Protein AF-X1VMH3-F1 (afdb_monomer_lite)

InterPro domains:
  IPR013083 Zinc finger, RING/FYVE/PHD-type [G3DSA:3.30.40.10] (14-97)

Sequence (104 aa):
DDSEGTIFCVDTRTELKQINPTAENTDNVVLDIKKEVIRISTVSKTKCAVCGKNIEIFDEVAGCPICEAKAHKEHITDWVRVKHACPVCKKSLNVSGSGVIFID

Secondary structure (DSSP, 8-state):
-------EEEE-SS-EEEE---TTTEEEEEEEGGGTEEEEEE----B-TTT-PBPPTTS-EEE-TTT--EEEHHHHHHHHHHHSB-TTT--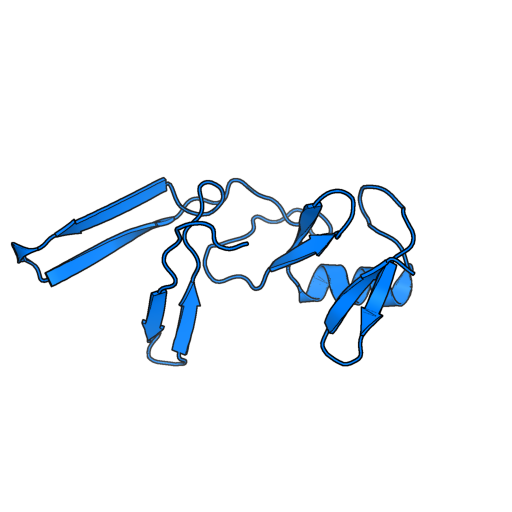BEEE-TTS-EEE-

Structure (mmCIF, N/CA/C/O backbone):
data_AF-X1VMH3-F1
#
_entry.id   AF-X1VMH3-F1
#
loop_
_atom_site.group_PDB
_atom_site.id
_atom_site.type_symbol
_atom_site.label_atom_id
_atom_site.label_alt_id
_atom_site.label_comp_id
_atom_site.label_asym_id
_atom_site.label_entity_id
_atom_site.label_seq_id
_atom_site.pdbx_PDB_ins_code
_atom_site.Cartn_x
_atom_site.Cartn_y
_atom_site.Cartn_z
_atom_site.occupancy
_atom_site.B_iso_or_equiv
_atom_site.auth_seq_id
_atom_site.auth_comp_id
_atom_site.auth_asym_id
_atom_site.auth_atom_id
_atom_site.pdbx_PDB_model_num
ATOM 1 N N . ASP A 1 1 ? 7.408 10.034 10.221 1.00 44.47 1 ASP A N 1
ATOM 2 C CA . ASP A 1 1 ? 7.620 11.445 9.869 1.00 44.47 1 ASP A CA 1
ATOM 3 C C . ASP A 1 1 ? 7.274 12.417 11.001 1.00 44.47 1 ASP A C 1
ATOM 5 O O . ASP A 1 1 ? 7.023 13.577 10.723 1.00 44.47 1 ASP A O 1
ATOM 9 N N . ASP A 1 2 ? 7.199 11.966 12.266 1.00 48.94 2 ASP A N 1
ATOM 10 C CA . ASP A 1 2 ? 6.738 12.787 13.414 1.00 48.94 2 ASP A CA 1
ATOM 11 C C . ASP A 1 2 ? 5.359 13.464 13.228 1.00 48.94 2 ASP A C 1
ATOM 13 O O . ASP A 1 2 ? 4.902 14.242 14.054 1.00 48.94 2 ASP A O 1
ATOM 17 N N . SER A 1 3 ? 4.664 13.141 12.136 1.00 59.03 3 SER A N 1
ATOM 18 C CA . SER A 1 3 ? 3.354 13.676 11.808 1.00 59.03 3 SER A CA 1
ATOM 19 C C . SER A 1 3 ? 2.300 13.031 12.695 1.00 59.03 3 SER A C 1
ATOM 21 O O . SER A 1 3 ? 2.240 11.804 12.815 1.00 59.03 3 SER A O 1
ATOM 23 N N . GLU A 1 4 ? 1.456 13.869 13.285 1.00 58.75 4 GLU A N 1
ATOM 24 C CA . GLU A 1 4 ? 0.302 13.458 14.071 1.00 58.75 4 GLU A CA 1
ATOM 25 C C . GLU A 1 4 ? -0.594 12.540 13.226 1.00 58.75 4 GLU A C 1
ATOM 27 O O . GLU A 1 4 ? -1.126 12.922 12.184 1.00 58.75 4 GLU A O 1
ATOM 32 N N . GLY A 1 5 ? -0.733 11.293 13.662 1.00 66.12 5 GLY A N 1
ATOM 33 C CA . GLY A 1 5 ? -1.525 10.271 12.992 1.00 66.12 5 GLY A CA 1
ATOM 34 C C . GLY A 1 5 ? -2.016 9.247 14.005 1.00 66.12 5 GLY A C 1
ATOM 35 O O . GLY A 1 5 ? -1.502 9.157 15.119 1.00 66.12 5 GLY A O 1
ATOM 36 N N . THR A 1 6 ? -3.042 8.480 13.650 1.00 79.19 6 THR A N 1
ATOM 37 C CA . THR A 1 6 ? -3.597 7.445 14.531 1.00 79.19 6 THR A CA 1
ATOM 38 C C . THR A 1 6 ? -3.534 6.097 13.836 1.00 79.19 6 THR A C 1
ATOM 40 O O . THR A 1 6 ? -4.096 5.922 12.759 1.00 79.19 6 THR A O 1
ATOM 43 N N . ILE A 1 7 ? -2.861 5.137 14.467 1.00 85.50 7 ILE A N 1
ATOM 44 C CA . ILE A 1 7 ? -2.846 3.741 14.029 1.00 85.50 7 ILE A CA 1
ATOM 45 C C . ILE A 1 7 ? -3.882 2.988 14.856 1.00 85.50 7 ILE A C 1
ATOM 47 O O . ILE A 1 7 ? -3.876 3.074 16.085 1.00 85.50 7 ILE A O 1
ATOM 51 N N . PHE A 1 8 ? -4.750 2.230 14.189 1.00 88.31 8 PHE A N 1
ATOM 52 C CA . PHE A 1 8 ? -5.716 1.364 14.858 1.00 88.31 8 PHE A CA 1
ATOM 53 C C . PHE A 1 8 ? -5.303 -0.095 14.691 1.00 88.31 8 PHE A C 1
ATOM 55 O O . PHE A 1 8 ? -5.150 -0.578 13.569 1.00 88.31 8 PHE A O 1
ATOM 62 N N . CYS A 1 9 ? -5.169 -0.807 15.808 1.00 89.38 9 CYS A N 1
ATOM 63 C CA . CYS A 1 9 ? -5.112 -2.264 15.816 1.00 89.38 9 CYS A CA 1
ATOM 64 C C . CYS A 1 9 ? -6.547 -2.798 15.846 1.00 89.38 9 CYS A C 1
ATOM 66 O O . CYS A 1 9 ? -7.280 -2.570 16.807 1.00 89.38 9 CYS A O 1
ATOM 68 N N . VAL A 1 10 ? -6.948 -3.485 14.784 1.00 89.44 10 VAL A N 1
ATOM 69 C CA . VAL A 1 10 ? -8.284 -4.043 14.597 1.00 89.44 10 VAL A CA 1
ATOM 70 C C . VAL A 1 10 ? -8.194 -5.557 14.719 1.00 89.44 10 VAL A C 1
ATOM 72 O O . VAL A 1 10 ? -7.538 -6.219 13.913 1.00 89.44 10 VAL A O 1
ATOM 75 N N . ASP A 1 11 ? -8.876 -6.108 15.718 1.00 91.06 11 ASP A N 1
ATOM 76 C CA . ASP A 1 11 ? -9.097 -7.546 15.803 1.00 91.06 11 ASP A CA 1
ATOM 77 C C . ASP A 1 11 ? -10.185 -7.954 14.804 1.00 91.06 11 ASP A C 1
ATOM 79 O O . ASP A 1 11 ? -11.347 -7.561 14.915 1.00 91.06 11 ASP A O 1
ATOM 83 N N . THR A 1 12 ? -9.797 -8.728 13.793 1.00 85.38 12 THR A N 1
ATOM 84 C CA . THR A 1 12 ? -10.719 -9.228 12.761 1.00 85.38 12 THR A CA 1
ATOM 85 C C . THR A 1 12 ? -11.342 -10.574 13.139 1.00 85.38 12 THR A C 1
ATOM 87 O O . THR A 1 12 ? -11.999 -11.201 12.310 1.00 85.38 12 THR A O 1
ATOM 90 N N . ARG A 1 13 ? -11.148 -11.038 14.385 1.00 90.38 13 ARG A N 1
ATOM 91 C CA . ARG A 1 13 ? -11.423 -12.395 14.896 1.00 90.38 13 ARG A CA 1
ATOM 92 C C . ARG A 1 13 ? -10.552 -13.505 14.307 1.00 90.38 13 ARG A C 1
ATOM 94 O O . ARG A 1 13 ? -10.430 -14.556 14.927 1.00 90.38 13 ARG A O 1
ATOM 101 N N . THR A 1 14 ? -9.977 -13.305 13.124 1.00 88.44 14 THR A N 1
ATOM 102 C CA . THR A 1 14 ? -9.030 -14.240 12.494 1.00 88.44 14 THR A CA 1
ATOM 103 C C . THR A 1 14 ? -7.581 -13.843 12.742 1.00 88.44 14 THR A C 1
ATOM 105 O O . THR A 1 14 ? -6.726 -14.704 12.908 1.00 88.44 14 THR A O 1
ATOM 108 N N . GLU A 1 15 ? -7.307 -12.541 12.768 1.00 90.19 15 GLU A N 1
ATOM 109 C CA . GLU A 1 15 ? -5.975 -11.974 12.969 1.00 90.19 15 GLU A CA 1
ATOM 110 C C . GLU A 1 15 ? -6.065 -10.524 13.469 1.00 90.19 15 GLU A C 1
ATOM 112 O O . GLU A 1 15 ? -7.074 -9.834 13.272 1.00 90.19 15 GLU A O 1
ATOM 117 N N . LEU A 1 16 ? -4.984 -10.050 14.086 1.00 90.38 16 LEU A N 1
ATOM 118 C CA . LEU A 1 16 ? -4.806 -8.639 14.410 1.00 90.38 16 LEU A CA 1
ATOM 119 C C . LEU A 1 16 ? -4.257 -7.916 13.181 1.00 90.38 16 LEU A C 1
ATOM 121 O O . LEU A 1 16 ? -3.133 -8.183 12.758 1.00 90.38 16 LEU A O 1
ATOM 125 N N . LYS A 1 17 ? -5.029 -6.973 12.636 1.00 89.62 17 LYS A N 1
ATOM 126 C CA . LYS A 1 17 ? -4.587 -6.104 11.539 1.00 89.62 17 LYS A CA 1
ATOM 127 C C . LYS A 1 17 ? -4.360 -4.691 12.031 1.00 89.62 17 LYS A C 1
ATOM 129 O O . LYS A 1 17 ? -5.082 -4.203 12.893 1.00 89.62 17 LYS A O 1
ATOM 134 N N . GLN A 1 18 ? -3.384 -4.013 11.448 1.00 89.31 18 GLN A N 1
ATOM 135 C CA . GLN A 1 18 ? -3.228 -2.576 11.627 1.00 89.31 18 GLN A CA 1
ATOM 136 C C . GLN A 1 18 ? -3.849 -1.850 10.445 1.00 89.31 18 GLN A C 1
ATOM 138 O O . GLN A 1 18 ? -3.649 -2.241 9.297 1.00 89.31 18 GLN A O 1
ATOM 143 N N . ILE A 1 19 ? -4.578 -0.778 10.733 1.00 89.38 19 ILE A N 1
ATOM 144 C CA . ILE A 1 19 ? -5.014 0.182 9.725 1.00 89.38 19 ILE A CA 1
ATOM 145 C C . ILE A 1 19 ? -4.474 1.565 10.064 1.00 89.38 19 ILE A C 1
ATOM 147 O O . ILE A 1 19 ? -4.365 1.947 11.233 1.00 89.38 19 ILE A O 1
ATOM 151 N N . ASN A 1 20 ? -4.171 2.321 9.015 1.00 88.31 20 ASN A N 1
ATOM 152 C CA . ASN A 1 20 ? -3.797 3.723 9.100 1.00 88.31 20 ASN A CA 1
ATOM 153 C C . ASN A 1 20 ? -4.791 4.546 8.268 1.00 88.31 20 ASN A C 1
ATOM 155 O O . ASN A 1 20 ? -4.666 4.585 7.037 1.00 88.31 20 ASN A O 1
ATOM 159 N N . PRO A 1 21 ? -5.813 5.144 8.901 1.00 88.56 21 PRO A N 1
ATOM 160 C CA . PRO A 1 21 ? -6.747 6.030 8.225 1.00 88.56 21 PRO A CA 1
ATOM 161 C C . PRO A 1 21 ? -6.031 7.246 7.634 1.00 88.56 21 PRO A C 1
ATOM 163 O O . PRO A 1 21 ? -5.342 7.988 8.326 1.00 88.56 21 PRO A O 1
ATOM 166 N N . THR A 1 22 ? -6.213 7.465 6.338 1.00 87.25 22 THR A N 1
ATOM 167 C CA . THR A 1 22 ? -5.656 8.587 5.579 1.00 87.25 22 THR A CA 1
ATOM 168 C C . THR A 1 22 ? -6.734 9.185 4.680 1.00 87.25 22 THR A C 1
ATOM 170 O O . THR A 1 22 ? -7.741 8.539 4.389 1.00 87.25 22 THR A O 1
ATOM 173 N N . ALA A 1 23 ? -6.506 10.393 4.160 1.00 87.50 23 ALA A N 1
ATOM 174 C CA . ALA A 1 23 ? -7.429 11.041 3.220 1.00 87.50 23 ALA A CA 1
ATOM 175 C C . ALA A 1 23 ? -7.697 10.222 1.935 1.00 87.50 23 ALA A C 1
ATOM 177 O O . ALA A 1 23 ? -8.691 10.461 1.238 1.00 87.50 23 ALA A O 1
ATOM 178 N N . GLU A 1 24 ? -6.810 9.274 1.616 1.00 87.44 24 GLU A N 1
ATOM 179 C CA . GLU A 1 24 ? -6.885 8.399 0.444 1.00 87.44 24 GLU A CA 1
ATOM 180 C C . GLU A 1 24 ? -7.723 7.136 0.666 1.00 87.44 24 GLU A C 1
ATOM 182 O O . GLU A 1 24 ? -8.296 6.631 -0.302 1.00 87.44 24 GLU A O 1
ATOM 187 N N . ASN A 1 25 ? -7.784 6.635 1.908 1.00 89.06 25 ASN A N 1
ATOM 188 C CA . ASN A 1 25 ? -8.451 5.373 2.253 1.00 89.06 25 ASN A CA 1
ATOM 189 C C . ASN A 1 25 ? -9.667 5.538 3.202 1.00 89.06 25 ASN A C 1
ATOM 191 O O . ASN A 1 25 ? -10.362 4.568 3.512 1.00 89.06 25 ASN A O 1
ATOM 195 N N . THR A 1 26 ? -9.922 6.758 3.686 1.00 91.69 26 THR A N 1
ATOM 196 C CA . THR A 1 26 ? -10.950 7.066 4.691 1.00 91.69 26 THR A CA 1
ATOM 197 C C . THR A 1 26 ? -11.771 8.286 4.280 1.00 91.69 26 THR A C 1
ATOM 199 O O . THR A 1 26 ? -11.229 9.308 3.859 1.00 91.69 26 THR A O 1
ATOM 202 N N . ASP A 1 27 ? -13.094 8.160 4.379 1.00 93.19 27 ASP A N 1
ATOM 203 C CA . ASP A 1 27 ? -14.051 9.244 4.148 1.00 93.19 27 ASP A CA 1
ATOM 204 C C . ASP A 1 27 ? -14.241 10.062 5.427 1.00 93.19 27 ASP A C 1
ATOM 206 O O . ASP A 1 27 ? -13.978 11.263 5.456 1.00 93.19 27 ASP A O 1
ATOM 210 N N . ASN A 1 28 ? -14.621 9.392 6.519 1.00 91.81 28 ASN A N 1
ATOM 211 C CA . ASN A 1 28 ? -14.823 10.033 7.808 1.00 91.81 28 ASN A CA 1
ATOM 212 C C . ASN A 1 28 ? -14.574 9.071 8.981 1.00 91.81 28 ASN A C 1
ATOM 214 O O . ASN A 1 28 ? -14.787 7.862 8.877 1.00 91.81 28 ASN A O 1
ATOM 218 N N . VAL A 1 29 ? -14.160 9.632 10.121 1.00 91.12 29 VAL A N 1
ATOM 219 C CA . VAL A 1 29 ? -13.985 8.916 11.394 1.00 91.12 29 VAL A CA 1
ATOM 220 C C . VAL A 1 29 ? -14.876 9.568 12.445 1.00 91.12 29 VAL A C 1
ATOM 222 O O . VAL A 1 29 ? -14.822 10.780 12.639 1.00 91.12 29 VAL A O 1
ATOM 225 N N . VAL A 1 30 ? -15.716 8.776 13.111 1.00 94.25 30 VAL A N 1
ATOM 226 C CA . VAL A 1 30 ? -16.652 9.252 14.141 1.00 94.25 30 VAL A CA 1
ATOM 227 C C . VAL A 1 30 ? -16.397 8.510 15.442 1.00 94.25 30 VAL A C 1
ATOM 229 O O . VAL A 1 30 ? -16.521 7.287 15.490 1.00 94.25 30 VAL A O 1
ATOM 232 N N . LEU A 1 31 ? -16.089 9.258 16.500 1.00 92.12 31 LEU A N 1
ATOM 233 C CA . LEU A 1 31 ? -16.070 8.760 17.872 1.00 92.12 31 LEU A CA 1
ATOM 234 C C . LEU A 1 31 ? -17.457 8.962 18.495 1.00 92.12 31 LEU A C 1
ATOM 236 O O . LEU A 1 31 ? -17.851 10.086 18.807 1.00 92.12 31 LEU A O 1
ATOM 240 N N . ASP A 1 32 ? -18.197 7.874 18.689 1.00 93.44 32 ASP A N 1
ATOM 241 C CA . ASP A 1 32 ? -19.456 7.873 19.433 1.00 93.44 32 ASP A CA 1
ATOM 242 C C . ASP A 1 32 ? -19.163 7.475 20.884 1.00 93.44 32 ASP A C 1
ATOM 244 O O . ASP A 1 32 ? -19.185 6.300 21.244 1.00 93.44 32 ASP A O 1
ATOM 248 N N . ILE A 1 33 ? -18.860 8.476 21.719 1.00 94.44 33 ILE A N 1
ATOM 249 C CA . ILE A 1 33 ? -18.489 8.286 23.134 1.00 94.44 33 ILE A CA 1
ATOM 250 C C . ILE A 1 33 ? -19.596 7.556 23.903 1.00 94.44 33 ILE A C 1
ATOM 252 O O . ILE A 1 33 ? -19.311 6.743 24.772 1.00 94.44 33 ILE A O 1
ATOM 256 N N . LYS A 1 34 ? -20.869 7.808 23.567 1.00 95.75 34 LYS A N 1
ATOM 257 C CA . LYS A 1 34 ? -22.009 7.188 24.260 1.00 95.75 34 LYS A CA 1
ATOM 258 C C . LYS A 1 34 ? -22.106 5.693 23.992 1.00 95.75 34 LYS A C 1
ATOM 260 O O . LYS A 1 34 ? -22.629 4.964 24.825 1.00 95.75 34 LYS A O 1
ATOM 265 N N . LYS A 1 35 ? -21.669 5.264 22.810 1.00 94.75 35 LYS A N 1
ATOM 266 C CA . LYS A 1 35 ? -21.653 3.855 22.410 1.00 94.75 35 LYS A CA 1
ATOM 267 C C . LYS A 1 35 ? -20.288 3.210 22.586 1.00 94.75 35 LYS A C 1
ATOM 269 O O . LYS A 1 35 ? -20.171 2.031 22.286 1.00 94.75 35 LYS A O 1
ATOM 274 N N . GLU A 1 36 ? -19.284 3.977 23.011 1.00 93.62 36 GLU A N 1
ATOM 275 C CA . GLU A 1 36 ? -17.894 3.534 23.139 1.00 93.62 36 GLU A CA 1
ATOM 276 C C . GLU A 1 36 ? -17.361 2.925 21.827 1.00 93.62 36 GLU A C 1
ATOM 278 O O . GLU A 1 36 ? -16.606 1.956 21.819 1.00 93.62 36 GLU A O 1
ATOM 283 N N . VAL A 1 37 ? -17.780 3.489 20.685 1.00 92.94 37 VAL A N 1
ATOM 284 C CA . VAL A 1 37 ? -17.456 2.978 19.345 1.00 92.94 37 VAL A CA 1
ATOM 285 C C . VAL A 1 3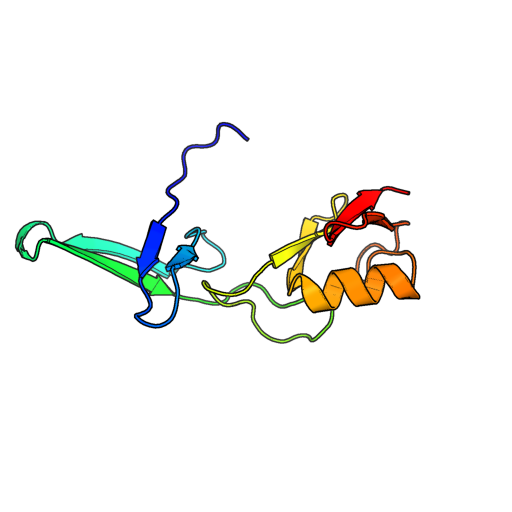7 ? -16.767 4.050 18.513 1.00 92.94 37 VAL A C 1
ATOM 287 O O . VAL A 1 37 ? -17.222 5.191 18.429 1.00 92.94 37 VAL A O 1
ATOM 290 N N . ILE A 1 38 ? -15.707 3.642 17.818 1.00 92.38 38 ILE A N 1
ATOM 291 C CA . ILE A 1 38 ? -15.091 4.409 16.736 1.00 92.38 38 ILE A CA 1
ATOM 292 C C . ILE A 1 38 ? -15.572 3.812 15.418 1.00 92.38 38 ILE A C 1
ATOM 294 O O . ILE A 1 38 ? -15.349 2.634 15.140 1.00 92.38 38 ILE A O 1
ATOM 298 N N . ARG A 1 39 ? -16.249 4.616 14.599 1.00 92.31 39 ARG A N 1
ATOM 299 C CA . ARG A 1 39 ? -16.708 4.219 13.268 1.00 92.31 39 ARG A CA 1
ATOM 300 C C . ARG A 1 39 ? -15.829 4.868 12.211 1.00 92.31 39 ARG A C 1
ATOM 302 O O . ARG A 1 39 ? -15.765 6.091 12.131 1.00 92.31 39 ARG A O 1
ATOM 309 N N . ILE A 1 40 ? -15.192 4.038 11.393 1.00 91.62 40 ILE A N 1
ATOM 310 C CA . ILE A 1 40 ? -14.354 4.461 10.270 1.00 91.62 40 ILE A CA 1
ATOM 311 C C . ILE A 1 40 ? -15.110 4.125 8.987 1.00 91.62 40 ILE A C 1
ATOM 313 O O . ILE A 1 40 ? -15.365 2.954 8.706 1.00 91.62 40 ILE A O 1
ATOM 317 N N . SER A 1 41 ? -15.503 5.145 8.230 1.00 92.25 41 SER A N 1
ATOM 318 C CA . SER A 1 41 ? -16.066 4.972 6.891 1.00 92.25 41 SER A CA 1
ATOM 319 C C . SER A 1 41 ? -14.929 4.991 5.879 1.00 92.25 41 SER A C 1
ATOM 321 O O . SER A 1 41 ? -14.180 5.965 5.797 1.00 92.25 41 SER A O 1
ATOM 323 N N . THR A 1 42 ? -14.784 3.918 5.112 1.00 92.38 42 THR A N 1
ATOM 324 C CA . THR A 1 42 ? -13.681 3.747 4.165 1.00 92.38 42 THR A CA 1
ATOM 325 C C . THR A 1 42 ? -14.067 4.238 2.774 1.00 92.38 42 THR A C 1
ATOM 327 O O . THR A 1 42 ? -15.224 4.157 2.365 1.00 92.38 42 THR A O 1
ATOM 330 N N . VAL A 1 43 ? -13.081 4.712 2.022 1.00 92.75 43 VAL A N 1
ATOM 331 C CA . VAL A 1 43 ? -13.211 5.081 0.605 1.00 92.75 43 VAL A CA 1
ATOM 332 C C . VAL A 1 43 ? -11.898 4.770 -0.081 1.00 92.75 43 VAL A C 1
ATOM 334 O O . VAL A 1 43 ? -10.862 4.933 0.537 1.00 92.75 43 VAL A O 1
ATOM 337 N N . SER A 1 44 ? -11.907 4.390 -1.352 1.00 92.12 44 SER A N 1
ATOM 338 C CA . SER A 1 44 ? -10.673 4.004 -2.043 1.00 92.12 44 SER A CA 1
ATOM 339 C C . SER A 1 44 ? -10.384 4.969 -3.183 1.00 92.12 44 SER A C 1
ATOM 341 O O . SER A 1 44 ? -10.862 4.793 -4.305 1.00 92.12 44 SER A O 1
ATOM 343 N N . LYS A 1 45 ? -9.626 6.032 -2.885 1.00 91.00 45 LYS A N 1
ATOM 344 C CA . LYS A 1 45 ? -9.269 7.075 -3.867 1.00 91.00 45 LYS A CA 1
ATOM 345 C C . LYS A 1 45 ? -7.986 6.758 -4.631 1.00 91.00 45 LYS A C 1
ATOM 347 O O . LYS A 1 45 ? -7.743 7.346 -5.683 1.00 91.00 45 LYS A O 1
ATOM 352 N N . THR A 1 46 ? -7.197 5.808 -4.137 1.00 93.38 46 THR A N 1
ATOM 353 C CA . THR A 1 46 ? -5.917 5.421 -4.733 1.00 93.38 46 THR A CA 1
ATOM 354 C C . THR A 1 46 ? -6.028 4.061 -5.412 1.00 93.38 46 THR A C 1
ATOM 356 O O . THR A 1 46 ? -6.617 3.118 -4.881 1.00 93.38 46 THR A O 1
ATOM 359 N N . LYS A 1 47 ? -5.456 3.956 -6.614 1.00 95.69 47 LYS A N 1
ATOM 360 C CA . LYS A 1 47 ? -5.374 2.713 -7.385 1.00 95.69 47 LYS A CA 1
ATOM 361 C C . LYS A 1 47 ? -3.957 2.172 -7.354 1.00 95.69 47 LYS A C 1
ATOM 363 O O . LYS A 1 47 ? -2.993 2.930 -7.412 1.00 95.69 47 LYS A O 1
ATOM 368 N N . CYS A 1 48 ? -3.842 0.855 -7.325 1.00 97.00 48 CYS A N 1
ATOM 369 C CA . CYS A 1 48 ? -2.572 0.172 -7.428 1.00 97.00 48 CYS A CA 1
ATOM 370 C C . CYS A 1 48 ? -1.942 0.429 -8.799 1.00 97.00 48 CYS A C 1
ATOM 372 O O . CYS A 1 48 ? -2.525 0.090 -9.830 1.00 97.00 48 CYS A O 1
ATOM 374 N N . ALA A 1 49 ? -0.724 0.974 -8.803 1.00 97.06 49 ALA A N 1
ATOM 375 C CA . ALA A 1 49 ? 0.016 1.301 -10.021 1.00 97.06 49 ALA A CA 1
ATOM 376 C C . ALA A 1 49 ? 0.379 0.086 -10.902 1.00 97.06 49 ALA A C 1
ATOM 378 O O . ALA A 1 49 ? 0.837 0.271 -12.027 1.00 97.06 49 ALA A O 1
ATOM 379 N N . VAL A 1 50 ? 0.197 -1.141 -10.400 1.00 97.31 50 VAL A N 1
ATOM 380 C CA . VAL A 1 50 ? 0.514 -2.385 -11.119 1.00 97.31 50 VAL A CA 1
ATOM 381 C C . VAL A 1 50 ? -0.748 -3.080 -11.637 1.00 97.31 50 VAL A C 1
ATOM 383 O O . VAL A 1 50 ? -0.837 -3.364 -12.826 1.00 97.31 50 VAL A O 1
ATOM 386 N N . CYS A 1 51 ? -1.740 -3.344 -10.777 1.00 97.31 51 CYS A N 1
ATOM 387 C CA . CYS A 1 51 ? -2.942 -4.098 -11.164 1.00 97.31 51 CYS A CA 1
ATOM 388 C C . CYS A 1 51 ? -4.152 -3.218 -11.530 1.00 97.31 51 CYS A C 1
ATOM 390 O O . CYS A 1 51 ? -5.160 -3.734 -12.009 1.00 97.31 51 CYS A O 1
ATOM 392 N N . GLY A 1 52 ? -4.097 -1.906 -11.268 1.00 95.69 52 GLY A N 1
ATOM 393 C CA . GLY A 1 52 ? -5.169 -0.944 -11.564 1.00 95.69 52 GLY A CA 1
ATOM 394 C C . GLY A 1 52 ? -6.404 -1.018 -10.652 1.00 95.69 52 GLY A C 1
ATOM 395 O O . GLY A 1 52 ? -7.303 -0.178 -10.769 1.00 95.69 52 GLY A O 1
ATOM 396 N N . LYS A 1 53 ? -6.463 -1.993 -9.734 1.00 96.38 53 LYS A N 1
ATOM 397 C CA . LYS A 1 53 ? -7.529 -2.114 -8.728 1.00 96.38 53 LYS A CA 1
ATOM 398 C C . LYS A 1 53 ? -7.360 -1.068 -7.626 1.00 96.38 53 LYS A C 1
ATOM 400 O O . LYS A 1 53 ? -6.272 -0.529 -7.435 1.00 96.38 53 LYS A O 1
ATOM 405 N N . ASN A 1 54 ? -8.446 -0.776 -6.922 1.00 95.50 54 ASN A N 1
ATOM 406 C CA . ASN A 1 54 ? -8.422 0.127 -5.778 1.00 95.50 54 ASN A CA 1
ATOM 407 C C . ASN A 1 54 ? -7.561 -0.454 -4.643 1.00 95.50 54 ASN A C 1
ATOM 409 O O . ASN A 1 54 ? -7.428 -1.673 -4.531 1.00 95.50 54 ASN A O 1
ATOM 413 N N . ILE A 1 55 ? -6.961 0.434 -3.854 1.00 93.75 55 ILE A N 1
ATOM 414 C CA . ILE A 1 55 ? -6.267 0.104 -2.612 1.00 93.75 55 ILE A CA 1
ATOM 415 C C . ILE A 1 55 ? -7.233 0.381 -1.461 1.00 93.75 55 ILE A C 1
ATOM 417 O O . ILE A 1 55 ? -7.658 1.522 -1.272 1.00 93.75 55 ILE A O 1
ATOM 421 N N . GLU A 1 56 ? -7.577 -0.662 -0.719 1.00 92.00 56 GLU A N 1
ATOM 422 C CA . GLU A 1 56 ? -8.519 -0.635 0.396 1.00 92.00 56 GLU A CA 1
ATOM 423 C C . GLU A 1 56 ? -7.796 -0.417 1.739 1.00 92.00 56 GLU A C 1
ATOM 425 O O . GLU A 1 56 ? -6.577 -0.543 1.845 1.00 92.00 56 GLU A O 1
ATOM 430 N N . ILE A 1 57 ? -8.540 -0.108 2.809 1.00 91.00 57 ILE A N 1
ATOM 431 C CA . ILE A 1 57 ? -7.954 0.257 4.116 1.00 91.00 57 ILE A CA 1
ATOM 432 C C . ILE A 1 57 ? -7.122 -0.859 4.781 1.00 91.00 57 ILE A C 1
ATOM 434 O O . ILE A 1 57 ? -6.257 -0.569 5.604 1.00 91.00 57 ILE A O 1
ATOM 438 N N . PHE A 1 58 ? -7.396 -2.121 4.441 1.00 90.69 58 PHE A N 1
ATOM 439 C CA . PHE A 1 58 ? -6.704 -3.295 4.986 1.00 90.69 58 PHE A CA 1
ATOM 440 C C . PHE A 1 58 ? -5.609 -3.835 4.062 1.00 90.69 58 PHE A C 1
ATOM 442 O O . PHE A 1 58 ? -4.974 -4.832 4.405 1.00 90.69 58 PHE A O 1
ATOM 449 N N . ASP A 1 59 ? -5.410 -3.223 2.895 1.00 91.50 59 ASP A N 1
ATOM 450 C CA . ASP A 1 59 ? -4.368 -3.652 1.974 1.00 91.50 59 ASP A CA 1
ATOM 451 C C . ASP A 1 59 ? -2.987 -3.250 2.497 1.00 91.50 59 ASP A C 1
ATOM 453 O O . ASP A 1 59 ? -2.771 -2.129 2.963 1.00 91.50 59 ASP A O 1
ATOM 457 N N . GLU A 1 60 ? -2.009 -4.144 2.353 1.00 90.81 60 GLU A N 1
ATOM 458 C CA . GLU A 1 60 ? -0.611 -3.764 2.512 1.00 90.81 60 GLU A CA 1
ATOM 459 C C . GLU A 1 60 ? -0.167 -2.939 1.305 1.00 90.81 60 GLU A C 1
ATOM 461 O O . GLU A 1 60 ? -0.237 -3.382 0.154 1.00 90.81 60 GLU A O 1
ATOM 466 N N . VAL A 1 61 ? 0.340 -1.738 1.567 1.00 91.81 61 VAL A N 1
ATOM 467 C CA . VAL A 1 61 ? 0.737 -0.785 0.529 1.00 91.81 61 VAL A CA 1
ATOM 468 C C . VAL A 1 61 ? 2.230 -0.529 0.616 1.00 91.81 61 VAL A C 1
ATOM 470 O O . VAL A 1 61 ? 2.773 -0.310 1.697 1.00 91.81 61 VAL A O 1
ATOM 473 N N . ALA A 1 62 ? 2.887 -0.501 -0.537 1.00 93.31 62 ALA A N 1
ATOM 474 C CA . ALA A 1 62 ? 4.223 0.055 -0.670 1.00 93.31 62 ALA A CA 1
ATOM 475 C C . ALA A 1 62 ? 4.228 1.135 -1.758 1.00 93.31 62 ALA A C 1
ATOM 477 O O . ALA A 1 62 ? 3.464 1.087 -2.727 1.00 93.31 62 ALA A O 1
ATOM 478 N N . GLY A 1 63 ? 5.075 2.141 -1.560 1.00 92.50 63 GLY A N 1
ATOM 479 C CA . GLY A 1 63 ? 5.228 3.272 -2.465 1.00 92.50 63 GLY A CA 1
ATOM 480 C C . GLY A 1 63 ? 6.604 3.286 -3.113 1.00 92.50 63 GLY A C 1
ATOM 481 O O . GLY A 1 63 ? 7.581 2.801 -2.544 1.00 92.50 63 GLY A O 1
ATOM 482 N N . CYS A 1 64 ? 6.698 3.875 -4.302 1.00 95.00 64 CYS A N 1
ATOM 483 C CA . CYS A 1 64 ? 7.996 4.239 -4.857 1.00 95.00 64 CYS A CA 1
ATOM 484 C C . CYS A 1 64 ? 8.635 5.346 -3.995 1.00 95.00 64 CYS A C 1
ATOM 486 O O . CYS A 1 64 ? 8.007 6.390 -3.836 1.00 95.00 64 CYS A O 1
ATOM 488 N N . PRO A 1 65 ? 9.890 5.206 -3.531 1.00 94.81 65 PRO A N 1
ATOM 489 C CA . PRO A 1 65 ? 10.551 6.227 -2.709 1.00 94.81 65 PRO A CA 1
ATOM 490 C C . PRO A 1 65 ? 10.885 7.529 -3.463 1.00 94.81 65 PRO A C 1
ATOM 492 O O . PRO A 1 65 ? 11.473 8.432 -2.882 1.00 94.81 65 PRO A O 1
ATOM 495 N N . ILE A 1 66 ? 10.562 7.623 -4.760 1.00 95.50 66 ILE A N 1
ATOM 496 C CA . ILE A 1 66 ? 10.955 8.755 -5.613 1.00 95.50 66 ILE A CA 1
ATOM 497 C C . ILE A 1 66 ? 9.761 9.514 -6.189 1.00 95.50 66 ILE A C 1
ATOM 499 O O . ILE A 1 66 ? 9.814 10.732 -6.301 1.00 95.50 66 ILE A O 1
ATOM 503 N N . CYS A 1 67 ? 8.718 8.808 -6.627 1.00 96.06 67 CYS A N 1
ATOM 504 C CA . CYS A 1 67 ? 7.503 9.431 -7.167 1.00 96.06 67 CYS A CA 1
ATOM 505 C C . CYS A 1 67 ? 6.255 9.117 -6.343 1.00 96.06 67 CYS A C 1
ATOM 507 O O . CYS A 1 67 ? 5.156 9.448 -6.775 1.00 96.06 67 CYS A O 1
ATOM 509 N N . GLU A 1 68 ? 6.419 8.402 -5.226 1.00 94.56 68 GLU A N 1
ATOM 510 C CA . GLU A 1 68 ? 5.367 8.084 -4.254 1.00 94.56 68 GLU A CA 1
ATOM 511 C C . GLU A 1 68 ? 4.188 7.278 -4.820 1.00 94.56 68 GLU A C 1
ATOM 513 O O . GLU A 1 68 ? 3.200 7.039 -4.130 1.00 94.56 68 GLU A O 1
ATOM 518 N N . ALA A 1 69 ? 4.309 6.778 -6.057 1.00 95.31 69 ALA A N 1
ATOM 519 C CA . ALA A 1 69 ? 3.314 5.917 -6.677 1.00 95.31 69 ALA A CA 1
ATOM 520 C C . ALA A 1 69 ? 3.041 4.697 -5.790 1.00 95.31 69 ALA A C 1
ATOM 522 O O . ALA A 1 69 ? 3.957 3.922 -5.496 1.00 95.31 69 ALA A O 1
ATOM 523 N N . LYS A 1 70 ? 1.776 4.539 -5.390 1.00 95.12 70 LYS A N 1
ATOM 524 C CA . LYS A 1 70 ? 1.323 3.499 -4.468 1.00 95.12 70 LYS A CA 1
ATOM 525 C C . LYS A 1 70 ? 0.839 2.262 -5.206 1.00 95.12 70 LYS A C 1
ATOM 527 O O . LYS A 1 70 ? 0.221 2.328 -6.271 1.00 95.12 70 LYS A O 1
ATOM 532 N N . ALA A 1 71 ? 1.100 1.114 -4.609 1.00 96.44 71 ALA A N 1
ATOM 533 C CA . ALA A 1 71 ? 0.640 -0.172 -5.088 1.00 96.44 71 ALA A CA 1
ATOM 534 C C . ALA A 1 71 ? 0.514 -1.148 -3.922 1.00 96.44 71 ALA A C 1
ATOM 536 O O . ALA A 1 71 ? 1.146 -0.967 -2.880 1.00 96.44 71 ALA A O 1
ATOM 537 N N . HIS A 1 72 ? -0.283 -2.201 -4.116 1.00 96.62 72 HIS A N 1
ATOM 538 C CA . HIS A 1 72 ? -0.251 -3.353 -3.217 1.00 96.62 72 HIS A CA 1
ATOM 539 C C . HIS A 1 72 ? 1.184 -3.845 -3.100 1.00 96.62 72 HIS A C 1
ATOM 541 O O . HIS A 1 72 ? 1.848 -4.042 -4.122 1.00 96.62 72 HIS A O 1
ATOM 547 N N . LYS A 1 73 ? 1.642 -4.029 -1.865 1.00 95.38 73 LYS A N 1
ATOM 548 C CA . LYS A 1 73 ? 3.028 -4.352 -1.527 1.00 95.38 73 LYS A CA 1
ATOM 549 C C . LYS A 1 73 ? 3.557 -5.534 -2.335 1.00 95.38 73 LYS A C 1
ATOM 551 O O . LYS A 1 73 ? 4.639 -5.441 -2.907 1.0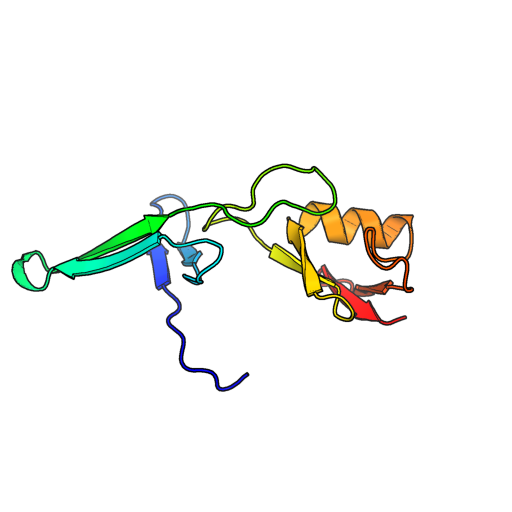0 95.38 73 LYS A O 1
ATOM 556 N N . GLU A 1 74 ? 2.771 -6.596 -2.463 1.00 96.06 74 GLU A N 1
ATOM 557 C CA . GLU A 1 74 ? 3.121 -7.785 -3.248 1.00 96.06 74 GLU A CA 1
ATOM 558 C C . GLU A 1 74 ? 3.320 -7.441 -4.731 1.00 96.06 74 GLU A C 1
ATOM 560 O O . GLU A 1 74 ? 4.385 -7.674 -5.296 1.00 96.06 74 GLU A O 1
ATOM 565 N N . HIS A 1 75 ? 2.350 -6.756 -5.344 1.00 97.31 75 HIS A N 1
ATOM 566 C CA . HIS A 1 75 ? 2.408 -6.419 -6.767 1.00 97.31 75 HIS A CA 1
ATOM 567 C C . HIS A 1 75 ? 3.613 -5.543 -7.131 1.00 97.31 75 HIS A C 1
ATOM 569 O O . HIS A 1 75 ? 4.230 -5.746 -8.177 1.00 97.31 75 HIS A O 1
ATOM 575 N N . ILE A 1 76 ? 3.950 -4.550 -6.302 1.00 96.50 76 ILE A N 1
ATOM 576 C CA . ILE A 1 76 ? 5.096 -3.679 -6.586 1.00 96.50 76 ILE A CA 1
ATOM 577 C C . ILE A 1 76 ? 6.429 -4.347 -6.266 1.00 96.50 76 ILE A C 1
ATOM 579 O O . ILE A 1 76 ? 7.389 -4.137 -7.003 1.00 96.50 76 ILE A O 1
ATOM 583 N N . THR A 1 77 ? 6.505 -5.176 -5.223 1.00 96.25 77 THR A N 1
ATOM 584 C CA . THR A 1 77 ? 7.741 -5.903 -4.911 1.00 96.25 77 THR A CA 1
ATOM 585 C C . THR A 1 77 ? 8.062 -6.933 -5.991 1.00 96.25 77 THR A C 1
ATOM 587 O O . THR A 1 77 ? 9.199 -6.962 -6.460 1.00 96.25 77 THR A O 1
ATOM 590 N N . ASP A 1 78 ? 7.077 -7.691 -6.478 1.00 96.44 78 ASP A N 1
ATOM 591 C CA . ASP A 1 78 ? 7.269 -8.607 -7.609 1.00 96.44 78 ASP A CA 1
ATOM 592 C C . ASP A 1 78 ? 7.623 -7.866 -8.900 1.00 96.44 78 ASP A C 1
ATOM 594 O O . ASP A 1 78 ? 8.542 -8.266 -9.619 1.00 96.44 78 ASP A O 1
ATOM 598 N N . TRP A 1 79 ? 6.962 -6.737 -9.179 1.00 97.19 79 TRP A N 1
ATOM 599 C CA . TRP A 1 79 ? 7.307 -5.908 -10.332 1.00 97.19 79 TRP A CA 1
ATOM 600 C C . TRP A 1 79 ? 8.767 -5.449 -10.285 1.00 97.19 79 TRP A C 1
ATOM 602 O O . TRP A 1 79 ? 9.496 -5.605 -11.266 1.00 97.19 79 TRP A O 1
ATOM 612 N N . VAL A 1 80 ? 9.207 -4.886 -9.156 1.00 96.69 80 VAL A N 1
ATOM 613 C CA . VAL A 1 80 ? 10.570 -4.362 -9.009 1.00 96.69 80 VAL A CA 1
ATOM 614 C C . VAL A 1 80 ? 11.602 -5.491 -9.043 1.00 96.69 80 VAL A C 1
ATOM 616 O O . VAL A 1 80 ? 12.644 -5.311 -9.659 1.00 96.69 80 VAL A O 1
ATOM 619 N N . ARG A 1 81 ? 11.310 -6.681 -8.504 1.00 95.31 81 ARG A N 1
ATOM 620 C CA . ARG A 1 81 ? 12.203 -7.851 -8.617 1.00 95.31 81 ARG A CA 1
ATOM 621 C C . ARG A 1 81 ? 12.455 -8.294 -10.058 1.00 95.31 81 ARG A C 1
ATOM 623 O O . ARG A 1 81 ? 13.525 -8.809 -10.350 1.00 95.31 81 ARG A O 1
ATOM 630 N N . VAL A 1 82 ? 11.476 -8.120 -10.948 1.00 95.94 82 VAL A N 1
ATOM 631 C CA . VAL A 1 82 ? 11.586 -8.533 -12.359 1.00 95.94 82 VAL A CA 1
ATOM 632 C C . VAL A 1 82 ? 12.099 -7.402 -13.250 1.00 95.94 82 VAL A C 1
ATOM 634 O O . VAL A 1 82 ? 12.821 -7.645 -14.215 1.00 95.94 82 VAL A O 1
ATOM 637 N N . LYS A 1 83 ? 11.680 -6.162 -12.986 1.00 96.81 83 LYS A N 1
ATOM 638 C CA . LYS A 1 83 ? 11.942 -5.005 -13.856 1.00 96.81 83 LYS A CA 1
ATOM 639 C C . LYS A 1 83 ? 13.032 -4.073 -13.339 1.00 96.81 83 LYS A C 1
ATOM 641 O O . LYS A 1 83 ? 13.456 -3.217 -14.107 1.00 96.81 83 LYS A O 1
ATOM 646 N N . HIS A 1 84 ? 13.436 -4.202 -12.075 1.00 96.81 84 HIS A N 1
ATOM 647 C CA . HIS A 1 84 ? 14.388 -3.324 -11.384 1.00 96.81 84 HIS A CA 1
ATOM 648 C C . HIS A 1 84 ? 14.059 -1.827 -11.519 1.00 96.81 84 HIS A C 1
ATOM 650 O O . HIS A 1 84 ? 14.943 -0.976 -11.536 1.00 96.81 84 HIS A O 1
ATOM 656 N N . ALA A 1 85 ? 12.772 -1.486 -11.662 1.00 97.31 85 ALA A N 1
ATOM 657 C CA . ALA A 1 85 ? 12.335 -0.122 -11.935 1.00 97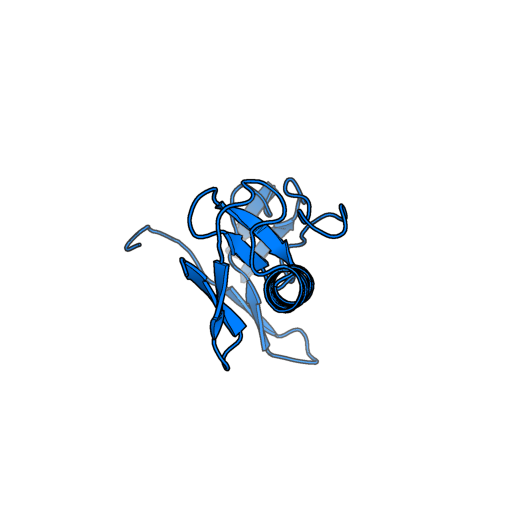.31 85 ALA A CA 1
ATOM 658 C C . ALA A 1 85 ? 10.895 0.142 -11.485 1.00 97.31 85 ALA A C 1
ATOM 660 O O . ALA A 1 85 ? 10.041 -0.749 -11.482 1.00 97.31 85 ALA A O 1
ATOM 661 N N . CYS A 1 86 ? 10.594 1.406 -11.183 1.00 97.62 86 CYS A N 1
ATOM 662 C CA . CYS A 1 86 ? 9.240 1.862 -10.881 1.00 97.62 86 CYS A CA 1
ATOM 663 C C . CYS A 1 86 ? 8.300 1.701 -12.097 1.00 97.62 86 CYS A C 1
ATOM 665 O O . CYS A 1 86 ? 8.647 2.155 -13.192 1.00 97.62 86 CYS A O 1
ATOM 667 N N . PRO A 1 87 ? 7.073 1.162 -11.943 1.00 97.06 87 PRO A N 1
ATOM 668 C CA . PRO A 1 87 ? 6.104 1.072 -13.038 1.00 97.06 87 PRO A CA 1
ATOM 669 C C . PRO A 1 87 ? 5.652 2.446 -13.555 1.00 97.06 87 PRO A C 1
ATOM 671 O O . PRO A 1 87 ? 5.274 2.546 -14.722 1.00 97.06 87 PRO A O 1
ATOM 674 N N . VAL A 1 88 ? 5.745 3.498 -12.732 1.00 97.56 88 VAL A N 1
ATOM 675 C CA . VAL A 1 88 ? 5.293 4.859 -13.065 1.00 97.56 88 VAL A CA 1
ATOM 676 C C . VAL A 1 88 ? 6.445 5.736 -13.554 1.00 97.56 88 VAL A C 1
ATOM 678 O O . VAL A 1 88 ? 6.482 6.087 -14.728 1.00 97.56 88 VAL A O 1
ATOM 681 N N . CYS A 1 89 ? 7.416 6.066 -12.692 1.00 97.50 89 CYS A N 1
ATOM 682 C CA . CYS A 1 89 ? 8.487 7.013 -13.039 1.00 97.50 89 CYS A CA 1
ATOM 683 C C . CYS A 1 89 ? 9.695 6.373 -13.736 1.00 97.50 89 CYS A C 1
ATOM 685 O O . CYS A 1 89 ? 10.626 7.085 -14.101 1.00 97.50 89 CYS A O 1
ATOM 687 N N . LYS A 1 90 ? 9.700 5.040 -13.894 1.00 96.62 90 LYS A N 1
ATOM 688 C CA . LYS A 1 90 ? 10.751 4.246 -14.559 1.00 96.62 90 LYS A CA 1
ATOM 689 C C . LYS A 1 90 ? 12.154 4.335 -13.948 1.00 96.62 90 LYS A C 1
ATOM 691 O O . LYS A 1 90 ? 13.076 3.743 -14.493 1.00 96.62 90 LYS A O 1
ATOM 696 N N . LYS A 1 91 ? 12.322 5.025 -12.817 1.00 97.25 91 LYS A N 1
ATOM 697 C CA . LYS A 1 91 ? 13.592 5.070 -12.086 1.00 97.25 91 LYS A CA 1
ATOM 698 C C . LYS A 1 91 ? 13.939 3.704 -11.504 1.00 97.25 91 LYS A C 1
ATOM 700 O O . LYS A 1 91 ? 13.027 2.963 -11.121 1.00 97.25 91 LYS A O 1
ATOM 705 N N . SER A 1 92 ? 15.236 3.420 -11.435 1.00 97.06 92 SER A N 1
ATOM 706 C CA . SER A 1 92 ? 15.778 2.171 -10.908 1.00 97.06 92 SER A CA 1
ATOM 707 C C . SER A 1 92 ? 15.408 1.992 -9.444 1.00 97.06 92 SER A C 1
ATOM 709 O O . SER A 1 92 ? 15.517 2.920 -8.643 1.00 97.06 92 SER A O 1
ATOM 711 N N . LEU A 1 93 ? 14.916 0.804 -9.124 1.00 96.44 93 LEU A N 1
ATOM 712 C CA . LEU A 1 93 ? 14.521 0.416 -7.780 1.00 96.44 93 LEU A CA 1
ATOM 713 C C . LEU A 1 93 ? 14.969 -1.017 -7.530 1.00 96.44 93 LEU A C 1
ATOM 715 O O . LEU A 1 93 ? 15.012 -1.834 -8.452 1.00 96.44 93 LEU A O 1
ATOM 719 N N . ASN A 1 94 ? 15.195 -1.332 -6.264 1.00 95.75 94 ASN A N 1
ATOM 720 C CA . ASN A 1 94 ? 15.532 -2.669 -5.815 1.00 95.75 94 ASN A CA 1
ATOM 721 C C . ASN A 1 94 ? 14.706 -3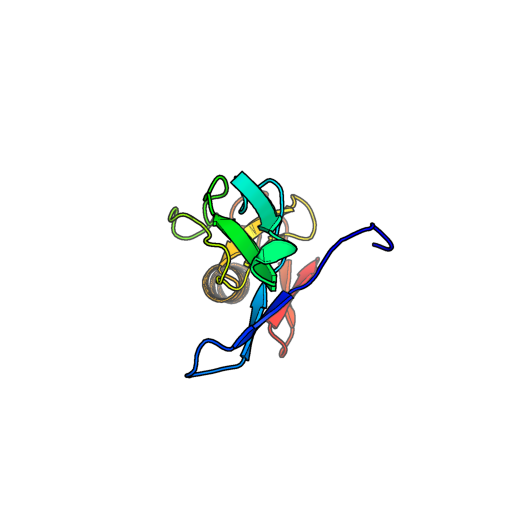.041 -4.572 1.00 95.75 94 ASN A C 1
ATOM 723 O O . ASN A 1 94 ? 14.082 -2.181 -3.943 1.00 95.75 94 ASN A O 1
ATOM 727 N N . VAL A 1 95 ? 14.639 -4.334 -4.254 1.00 94.44 95 VAL A N 1
ATOM 728 C CA . VAL A 1 95 ? 13.827 -4.869 -3.151 1.00 94.44 95 VAL A CA 1
ATOM 729 C C . VAL A 1 95 ? 1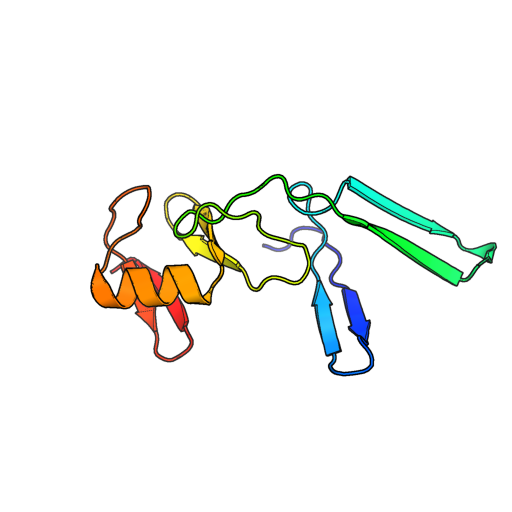4.713 -5.684 -2.223 1.00 94.44 95 VAL A C 1
ATOM 731 O O . VAL A 1 95 ? 15.310 -6.676 -2.634 1.00 94.44 95 VAL A O 1
ATOM 734 N N . SER A 1 96 ? 14.755 -5.301 -0.948 1.00 91.81 96 SER A N 1
ATOM 735 C CA . SER A 1 96 ? 15.489 -6.029 0.090 1.00 91.81 96 SER A CA 1
ATOM 736 C C . SER A 1 96 ? 14.860 -7.399 0.353 1.00 91.81 96 SER A C 1
ATOM 738 O O . SER A 1 96 ? 13.679 -7.619 0.080 1.00 91.81 96 SER A O 1
ATOM 740 N N . GLY A 1 97 ? 15.602 -8.308 0.995 1.00 84.44 97 GLY A N 1
ATOM 741 C CA . GLY A 1 97 ? 15.064 -9.611 1.422 1.00 84.44 97 GLY A CA 1
ATOM 742 C C . GLY A 1 97 ? 13.808 -9.513 2.306 1.00 84.44 97 GLY A C 1
ATOM 743 O O . GLY A 1 97 ? 12.975 -10.411 2.292 1.00 84.44 97 GLY A O 1
ATOM 744 N N . SER A 1 98 ? 13.626 -8.389 3.008 1.00 84.31 98 SER A N 1
ATOM 745 C CA . SER A 1 98 ? 12.446 -8.057 3.820 1.00 84.31 98 SER A CA 1
ATOM 746 C C . SER A 1 98 ? 11.279 -7.416 3.045 1.00 84.31 98 SER A C 1
ATOM 748 O O . SER A 1 98 ? 10.279 -7.042 3.653 1.00 84.31 98 SER A O 1
ATOM 750 N N . GLY A 1 99 ? 11.382 -7.252 1.721 1.00 83.31 99 GLY A N 1
ATOM 751 C CA . GLY A 1 99 ? 10.337 -6.641 0.887 1.00 83.31 99 GLY A CA 1
ATOM 752 C C . GLY A 1 99 ? 10.320 -5.107 0.890 1.00 83.31 99 GLY A C 1
ATOM 753 O O . GLY A 1 99 ? 9.384 -4.507 0.368 1.00 83.31 99 GLY A O 1
ATOM 754 N N . VAL A 1 100 ? 11.337 -4.460 1.466 1.00 90.44 100 VAL A N 1
ATOM 755 C CA . VAL A 1 100 ? 11.484 -2.995 1.443 1.00 90.44 100 VAL A CA 1
ATOM 756 C C . VAL A 1 100 ? 12.013 -2.549 0.083 1.00 90.44 100 VAL A C 1
ATOM 758 O O . VAL A 1 100 ? 13.031 -3.064 -0.375 1.00 90.44 100 VAL A O 1
ATOM 761 N N . ILE A 1 101 ? 11.335 -1.586 -0.544 1.00 93.12 101 ILE A N 1
ATOM 762 C CA . ILE A 1 101 ? 11.751 -0.980 -1.814 1.00 93.12 101 ILE A CA 1
ATOM 763 C C . ILE A 1 101 ? 12.728 0.158 -1.527 1.00 93.12 101 ILE A C 1
ATOM 765 O O . ILE A 1 101 ? 12.427 1.044 -0.728 1.00 93.12 101 ILE A O 1
ATOM 769 N N . PHE A 1 102 ? 13.865 0.167 -2.213 1.00 93.75 102 PHE A N 1
ATOM 770 C CA . PHE A 1 102 ? 14.860 1.231 -2.133 1.00 93.75 102 PHE A CA 1
ATOM 771 C C . PHE A 1 102 ? 15.346 1.634 -3.527 1.00 93.75 102 PHE A C 1
ATOM 773 O O . PHE A 1 102 ? 15.039 0.981 -4.527 1.00 93.75 102 PHE A O 1
ATOM 780 N N . ILE A 1 103 ? 16.033 2.770 -3.591 1.00 93.75 103 ILE A N 1
ATOM 781 C CA . ILE A 1 103 ? 16.630 3.290 -4.821 1.00 93.75 103 ILE A CA 1
ATOM 782 C C . ILE A 1 103 ? 17.925 2.519 -5.058 1.00 93.75 103 ILE A C 1
ATOM 784 O O . ILE A 1 103 ? 18.728 2.425 -4.131 1.00 93.75 103 ILE A O 1
ATOM 788 N N . ASP A 1 104 ? 18.074 1.957 -6.256 1.00 84.75 104 ASP A N 1
ATOM 789 C CA . ASP A 1 104 ? 19.301 1.268 -6.677 1.00 84.75 104 ASP A CA 1
ATOM 790 C C . ASP A 1 104 ? 20.474 2.253 -6.828 1.00 84.75 104 ASP A C 1
ATOM 792 O O . ASP A 1 104 ? 20.248 3.343 -7.413 1.00 84.75 104 ASP A O 1
#

Foldseek 3Di:
DPDDFDWDFDCPVVDTAIFTDDPQFFDDWDCPVVVRDIDTHTDFNAAALQPRHTDHRRFQWDADPPPRRIHRLVRQLVVCPVQQADSPPRAGWHADPVSHIDHD

pLDDT: mean 91.06, std 8.98, range [44.47, 97.62]

Radius of gyration: 15.94 Å; chains: 1; bounding box: 41×28×39 Å

Organism: NCBI:txid412755